Protein AF-A0A848YE99-F1 (afdb_monomer)

Structure (mmCIF, N/CA/C/O backbone):
data_AF-A0A848YE99-F1
#
_entry.id   AF-A0A848YE99-F1
#
loop_
_atom_site.group_PDB
_atom_site.id
_atom_site.type_symbol
_atom_site.label_atom_id
_atom_site.label_alt_id
_atom_site.label_comp_id
_atom_site.label_asym_id
_atom_site.label_entity_id
_atom_site.label_seq_id
_atom_site.pdbx_PDB_ins_code
_atom_site.Cartn_x
_atom_site.Cartn_y
_atom_site.Cartn_z
_atom_site.occupancy
_atom_site.B_iso_or_equiv
_atom_site.auth_seq_id
_atom_site.auth_comp_id
_atom_site.auth_asym_id
_atom_site.auth_atom_id
_atom_site.pdbx_PDB_model_num
ATOM 1 N N . VAL A 1 1 ? -5.705 -20.102 -6.859 1.00 88.56 1 VAL A N 1
ATOM 2 C CA . VAL A 1 1 ? -5.307 -20.473 -5.476 1.00 88.56 1 VAL A CA 1
ATOM 3 C C . VAL A 1 1 ? -5.063 -19.245 -4.598 1.00 88.56 1 VAL A C 1
ATOM 5 O O . VAL A 1 1 ? -5.764 -19.121 -3.606 1.00 88.56 1 VAL A O 1
ATOM 8 N N . TRP A 1 2 ? -4.174 -18.308 -4.972 1.00 92.44 2 TRP A N 1
ATOM 9 C CA . TRP A 1 2 ? -3.850 -17.110 -4.165 1.00 92.44 2 TRP A CA 1
ATOM 10 C C . TRP A 1 2 ? -5.075 -16.330 -3.658 1.00 92.44 2 TRP A C 1
ATOM 12 O O . TRP A 1 2 ? -5.274 -16.232 -2.453 1.00 92.44 2 TRP A O 1
ATOM 22 N N . ARG A 1 3 ? -5.945 -15.853 -4.560 1.00 92.81 3 ARG A N 1
ATOM 23 C CA . ARG A 1 3 ? -7.112 -15.033 -4.189 1.00 92.81 3 ARG A CA 1
ATOM 24 C C . ARG A 1 3 ? -8.053 -15.729 -3.198 1.00 92.81 3 ARG A C 1
ATOM 26 O O . ARG A 1 3 ? -8.527 -15.094 -2.267 1.00 92.81 3 ARG A O 1
ATOM 33 N N . ALA A 1 4 ? -8.287 -17.031 -3.370 1.00 96.69 4 ALA A N 1
ATOM 34 C CA . ALA A 1 4 ? -9.114 -17.806 -2.445 1.00 96.69 4 ALA A CA 1
ATOM 35 C C . ALA A 1 4 ? -8.479 -17.892 -1.045 1.00 96.69 4 ALA A C 1
ATOM 37 O O . ALA A 1 4 ? -9.178 -17.746 -0.049 1.00 96.69 4 ALA A O 1
ATOM 38 N N . GLY A 1 5 ? -7.154 -18.063 -0.967 1.00 97.88 5 GLY A N 1
ATOM 39 C CA . GLY A 1 5 ? -6.423 -18.018 0.302 1.00 97.88 5 GLY A CA 1
ATOM 40 C C . GLY A 1 5 ? -6.468 -16.636 0.958 1.00 97.88 5 GLY A C 1
ATOM 41 O O . GLY A 1 5 ? -6.710 -16.536 2.158 1.00 97.88 5 GLY A O 1
ATOM 42 N N . MET A 1 6 ? -6.313 -15.567 0.171 1.00 97.88 6 MET A N 1
ATOM 43 C CA . MET A 1 6 ? -6.424 -14.194 0.675 1.00 97.88 6 MET A CA 1
ATOM 44 C C . MET A 1 6 ? -7.822 -13.903 1.229 1.00 97.88 6 MET A C 1
ATOM 46 O O . MET A 1 6 ? -7.914 -13.312 2.298 1.00 97.88 6 MET A O 1
ATOM 50 N N . GLN A 1 7 ? -8.892 -14.365 0.567 1.00 98.19 7 GLN A N 1
ATOM 51 C CA . GLN A 1 7 ? -10.259 -14.217 1.081 1.00 98.19 7 GLN A CA 1
ATOM 52 C C . GLN A 1 7 ? -10.429 -14.915 2.436 1.00 98.19 7 GLN A C 1
ATOM 54 O O . GLN A 1 7 ? -10.890 -14.297 3.387 1.00 98.19 7 GLN A O 1
ATOM 59 N N . GLN A 1 8 ? -9.983 -16.170 2.560 1.00 98.44 8 GLN A N 1
ATOM 60 C CA . GLN A 1 8 ? -10.095 -16.912 3.823 1.00 98.44 8 GLN A CA 1
ATOM 61 C C . GLN A 1 8 ? -9.349 -16.235 4.984 1.00 98.44 8 GLN A C 1
ATOM 63 O O . GLN A 1 8 ? -9.781 -16.334 6.134 1.00 98.44 8 GLN A O 1
ATOM 68 N N . LEU A 1 9 ? -8.224 -15.569 4.696 1.00 98.50 9 LEU A N 1
ATOM 69 C CA . LEU A 1 9 ? -7.493 -14.757 5.670 1.00 98.50 9 LEU A CA 1
ATOM 70 C C . LEU A 1 9 ? -8.235 -13.454 5.987 1.00 98.50 9 LEU A C 1
ATOM 72 O O . LEU A 1 9 ? -8.311 -13.071 7.151 1.00 98.50 9 LEU A O 1
ATOM 76 N N . ALA A 1 10 ? -8.799 -12.796 4.975 1.00 98.44 10 ALA A N 1
ATOM 77 C CA . ALA A 1 10 ? -9.538 -11.549 5.123 1.00 98.44 10 ALA A CA 1
ATOM 78 C C . ALA A 1 10 ? -10.815 -11.705 5.967 1.00 98.44 10 ALA A C 1
ATOM 80 O O . ALA A 1 10 ? -11.149 -10.789 6.724 1.00 98.44 10 ALA A O 1
ATOM 81 N N . ASP A 1 11 ? -11.453 -12.880 5.924 1.00 98.25 11 ASP A N 1
ATOM 82 C CA . ASP A 1 11 ? -12.599 -13.247 6.770 1.00 98.25 11 ASP A CA 1
ATOM 83 C C . ASP A 1 11 ? -12.245 -13.297 8.272 1.00 98.25 11 ASP A C 1
ATOM 85 O O . ASP A 1 11 ? -13.129 -13.369 9.127 1.00 98.25 11 ASP A O 1
ATOM 89 N N . ARG A 1 12 ? -10.952 -13.276 8.630 1.00 98.50 12 ARG A N 1
ATOM 90 C CA . ARG A 1 12 ? -10.488 -13.249 10.022 1.00 98.50 12 ARG A CA 1
ATOM 91 C C . ARG A 1 12 ? -10.232 -11.801 10.455 1.00 98.50 12 ARG A C 1
ATOM 93 O O . ARG A 1 12 ? -9.269 -11.189 9.989 1.00 98.50 12 ARG A O 1
ATOM 100 N N . PRO A 1 13 ? -11.027 -11.237 11.385 1.00 97.44 13 PRO A N 1
ATOM 101 C CA . PRO A 1 13 ? -10.935 -9.816 11.742 1.00 97.44 13 PRO A CA 1
ATOM 102 C C . PRO A 1 13 ? -9.607 -9.438 12.417 1.00 97.44 13 PRO A C 1
ATOM 104 O O . PRO A 1 13 ? -9.223 -8.272 12.427 1.00 97.44 13 PRO A O 1
ATOM 107 N N . ASN A 1 14 ? -8.882 -10.416 12.964 1.00 98.06 14 ASN A N 1
ATOM 108 C CA . ASN A 1 14 ? -7.584 -10.228 13.608 1.00 98.06 14 ASN A CA 1
ATOM 109 C C . ASN A 1 14 ? -6.385 -10.297 12.642 1.00 98.06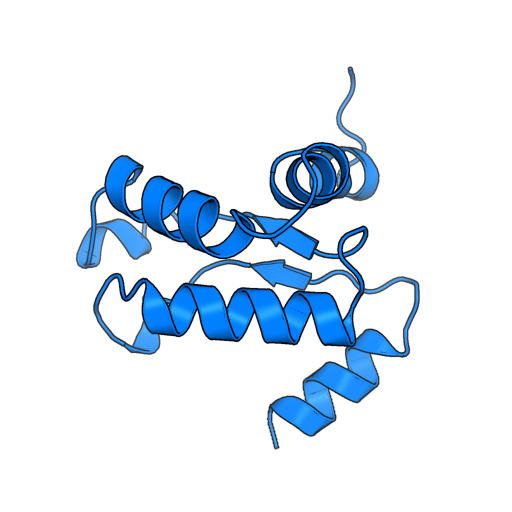 14 ASN A C 1
ATOM 111 O O . ASN A 1 14 ? -5.248 -10.162 13.092 1.00 98.06 14 ASN A O 1
ATOM 115 N N . VAL A 1 15 ? -6.609 -10.539 11.347 1.00 98.62 15 VAL A N 1
ATOM 116 C CA . VAL 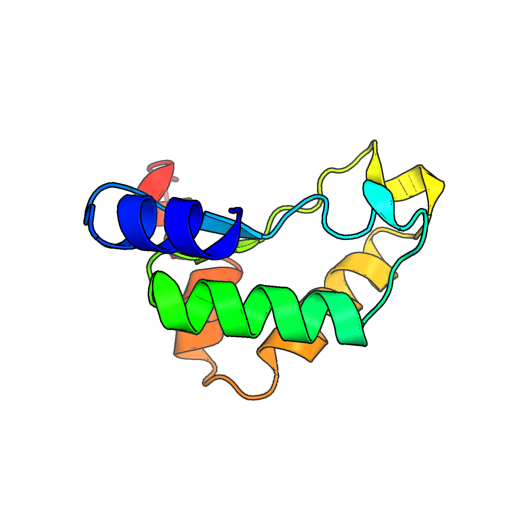A 1 15 ? -5.549 -10.600 10.330 1.00 98.62 15 VAL A CA 1
ATOM 117 C C . VAL A 1 15 ? -5.467 -9.271 9.579 1.00 98.62 15 VAL A C 1
ATOM 119 O O . VAL A 1 15 ? -6.488 -8.698 9.200 1.00 98.62 15 VAL A O 1
ATOM 122 N N . VAL A 1 16 ? -4.239 -8.800 9.353 1.00 98.75 16 VAL A N 1
ATOM 123 C CA . VAL A 1 16 ? -3.914 -7.580 8.596 1.00 98.75 16 VAL A CA 1
ATOM 124 C C . VAL A 1 16 ? -3.033 -7.910 7.392 1.00 98.75 16 VAL A C 1
ATOM 126 O O . VAL A 1 16 ? -2.317 -8.914 7.400 1.00 98.75 16 VAL A O 1
ATOM 129 N N . CYS A 1 17 ? -3.066 -7.065 6.364 1.00 98.56 17 CYS A N 1
ATOM 130 C CA . CYS A 1 17 ? -2.292 -7.227 5.138 1.00 98.56 17 CYS A CA 1
ATOM 131 C C . CYS A 1 17 ? -1.174 -6.181 5.055 1.00 98.56 17 CYS A C 1
ATOM 133 O O . CYS A 1 17 ? -1.421 -4.975 5.087 1.00 98.56 17 CYS A O 1
ATOM 135 N N . LYS A 1 18 ? 0.072 -6.645 4.921 1.00 98.62 18 LYS A N 1
ATOM 136 C CA . LYS A 1 18 ? 1.217 -5.773 4.660 1.00 98.62 18 LYS A CA 1
ATOM 137 C C . LYS A 1 18 ? 1.472 -5.686 3.157 1.00 98.62 18 LYS A C 1
ATOM 139 O O . LYS A 1 18 ? 1.829 -6.678 2.529 1.00 98.62 18 LYS A O 1
ATOM 144 N N . LEU A 1 19 ? 1.315 -4.488 2.609 1.00 98.31 19 LEU A N 1
ATOM 145 C CA . LEU A 1 19 ? 1.524 -4.139 1.208 1.00 98.31 19 LEU A CA 1
ATOM 146 C C . LEU A 1 19 ? 3.023 -3.903 0.991 1.00 98.31 19 LEU A C 1
ATOM 148 O O . LEU A 1 19 ? 3.532 -2.812 1.240 1.00 98.31 19 LEU A O 1
ATOM 152 N N . SER A 1 20 ? 3.747 -4.969 0.653 1.00 98.25 20 SER A N 1
ATOM 153 C CA . SER A 1 20 ? 5.212 -5.000 0.676 1.00 98.25 20 SER A CA 1
ATOM 154 C C . SER A 1 20 ? 5.745 -6.074 -0.264 1.00 98.25 20 SER A C 1
ATOM 156 O O . SER A 1 20 ? 5.129 -7.125 -0.409 1.00 98.25 20 SER A O 1
ATOM 158 N N . GLY A 1 21 ? 6.911 -5.840 -0.868 1.00 97.25 21 GLY A N 1
ATOM 159 C CA . GLY A 1 21 ? 7.595 -6.850 -1.686 1.00 97.25 21 GLY A CA 1
ATOM 160 C C . GLY A 1 21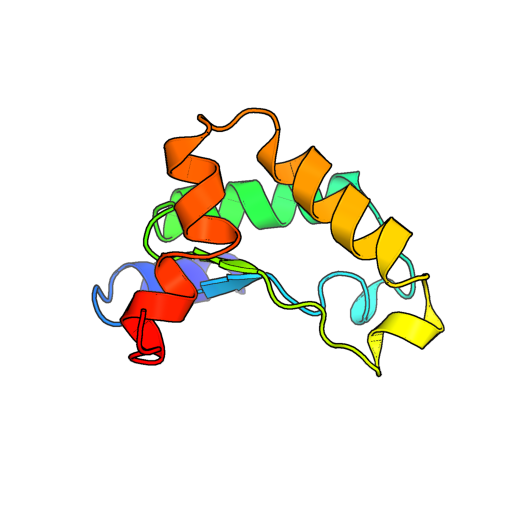 ? 6.946 -7.146 -3.045 1.00 97.25 21 GLY A C 1
ATOM 161 O O . GLY A 1 21 ? 7.221 -8.186 -3.635 1.00 97.25 21 GLY A O 1
ATOM 162 N N . LEU A 1 22 ? 6.065 -6.265 -3.535 1.00 96.31 22 LEU A N 1
ATOM 163 C CA . LEU A 1 22 ? 5.280 -6.502 -4.754 1.00 96.31 22 LEU A CA 1
ATOM 164 C C . LEU A 1 22 ? 6.140 -6.522 -6.032 1.00 96.31 22 LEU A C 1
ATOM 166 O O . LEU A 1 22 ? 5.802 -7.212 -6.988 1.00 96.31 22 LEU A O 1
ATOM 170 N N . GLY A 1 23 ? 7.272 -5.812 -6.037 1.00 94.38 23 GLY A N 1
ATOM 171 C CA . GLY A 1 23 ? 8.219 -5.800 -7.156 1.00 94.38 23 GLY A CA 1
ATOM 172 C C . GLY A 1 23 ? 9.196 -6.979 -7.161 1.00 94.38 23 GLY A C 1
ATOM 173 O O . GLY A 1 23 ? 9.740 -7.319 -8.213 1.00 94.38 23 GLY A O 1
ATOM 174 N N . THR A 1 24 ? 9.394 -7.649 -6.015 1.00 94.62 24 THR A N 1
ATOM 175 C CA . THR A 1 24 ? 10.432 -8.680 -5.833 1.00 94.62 24 THR A CA 1
ATOM 176 C C . THR A 1 24 ? 10.342 -9.799 -6.870 1.00 94.62 24 THR A C 1
ATOM 178 O O . THR A 1 24 ? 11.364 -10.166 -7.436 1.00 94.62 24 THR A O 1
ATOM 181 N N . PHE A 1 25 ? 9.148 -10.329 -7.152 1.00 90.75 25 PHE A N 1
ATOM 182 C CA . PHE A 1 25 ? 8.976 -11.449 -8.093 1.00 90.75 25 PHE A CA 1
ATOM 183 C C . PHE A 1 25 ? 8.774 -11.010 -9.549 1.00 90.75 25 PHE A C 1
ATOM 185 O O . PHE A 1 25 ? 8.764 -11.848 -10.447 1.00 90.75 25 PHE A O 1
ATOM 192 N N . LEU A 1 26 ? 8.623 -9.704 -9.782 1.00 95.62 26 LEU A N 1
ATOM 193 C CA . LEU A 1 26 ? 8.555 -9.102 -11.115 1.00 95.62 26 LEU A CA 1
ATOM 194 C C . LEU A 1 26 ? 9.909 -8.545 -11.573 1.00 95.62 26 LEU A C 1
ATOM 196 O O . LEU A 1 26 ? 10.056 -8.181 -12.738 1.00 95.62 26 LEU A O 1
ATOM 200 N N . HIS A 1 27 ? 10.881 -8.469 -10.659 1.00 96.75 27 HIS A N 1
ATOM 201 C CA . HIS A 1 27 ? 12.192 -7.850 -10.855 1.00 96.75 27 HIS A CA 1
ATOM 202 C C . HIS A 1 27 ? 12.120 -6.398 -11.368 1.00 96.75 27 HIS A C 1
ATOM 204 O O . HIS A 1 27 ? 12.974 -5.956 -12.136 1.00 96.75 27 HIS A O 1
ATOM 210 N N . ARG A 1 28 ? 11.079 -5.653 -10.976 1.00 97.88 28 ARG A N 1
ATOM 211 C CA . ARG A 1 28 ? 10.875 -4.240 -11.335 1.00 97.88 28 ARG A CA 1
ATOM 212 C C . ARG A 1 28 ? 9.933 -3.544 -10.353 1.00 97.88 28 ARG A C 1
ATOM 214 O O . ARG A 1 28 ? 9.088 -4.197 -9.745 1.00 97.88 28 ARG A O 1
ATOM 221 N N . ASN A 1 29 ? 10.030 -2.219 -10.257 1.00 98.19 29 ASN A N 1
ATOM 222 C CA . ASN A 1 29 ? 8.971 -1.385 -9.683 1.00 98.19 29 ASN A CA 1
ATOM 223 C C . ASN A 1 29 ? 7.918 -1.104 -10.764 1.00 98.19 29 ASN A C 1
ATOM 225 O O . ASN A 1 29 ? 8.214 -0.442 -11.756 1.00 98.19 29 ASN A O 1
ATOM 229 N N . ASP A 1 30 ? 6.719 -1.655 -10.591 1.00 98.25 30 ASP A N 1
ATOM 230 C CA . ASP A 1 30 ? 5.626 -1.602 -11.564 1.00 98.25 30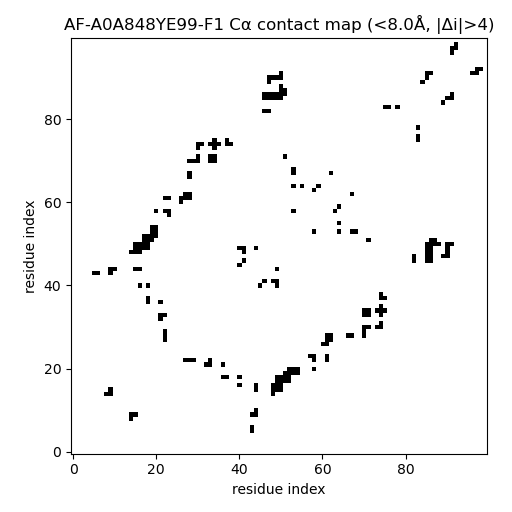 ASP A CA 1
ATOM 231 C C . ASP A 1 30 ? 4.402 -0.915 -10.930 1.00 98.25 30 ASP A C 1
ATOM 233 O O . ASP A 1 30 ? 3.707 -1.538 -10.121 1.00 98.25 30 ASP A O 1
ATOM 237 N N . PRO A 1 31 ? 4.147 0.371 -11.243 1.00 98.00 31 PRO A N 1
ATOM 238 C CA . PRO A 1 31 ? 3.059 1.127 -10.629 1.00 98.00 31 PRO A CA 1
ATOM 239 C C . PRO A 1 31 ? 1.664 0.549 -10.887 1.00 98.00 31 PRO A C 1
ATOM 241 O O . PRO A 1 31 ? 0.821 0.614 -9.996 1.00 98.00 31 PRO A O 1
ATOM 244 N N . GLU A 1 32 ? 1.422 -0.033 -12.065 1.00 98.19 32 GLU A N 1
ATOM 245 C CA . GLU A 1 32 ? 0.128 -0.636 -12.409 1.00 98.19 32 GLU A CA 1
ATOM 246 C C . GLU A 1 32 ? -0.101 -1.891 -11.566 1.00 98.19 32 GLU A C 1
ATOM 248 O O . GLU A 1 32 ? -1.132 -2.028 -10.906 1.00 98.19 32 GLU A O 1
ATOM 253 N N . HIS A 1 33 ? 0.916 -2.752 -11.468 1.00 97.94 33 HIS A N 1
ATOM 254 C CA . HIS A 1 33 ? 0.842 -3.927 -10.605 1.00 97.94 33 HIS A CA 1
ATOM 255 C C . HIS A 1 33 ? 0.653 -3.558 -9.126 1.00 97.94 33 HIS A C 1
ATOM 257 O O . HIS A 1 33 ? -0.132 -4.195 -8.418 1.00 97.94 33 HIS A O 1
ATOM 263 N N . ILE A 1 34 ? 1.360 -2.533 -8.641 1.00 98.38 34 ILE A N 1
ATOM 264 C CA . ILE A 1 34 ? 1.207 -2.049 -7.264 1.00 98.38 34 ILE A CA 1
ATOM 265 C C . ILE A 1 34 ? -0.220 -1.536 -7.045 1.00 98.38 34 ILE A C 1
ATOM 267 O O . ILE A 1 34 ? -0.839 -1.921 -6.054 1.00 98.38 34 ILE A O 1
ATOM 271 N N . ALA A 1 35 ? -0.763 -0.732 -7.963 1.00 98.38 35 ALA A N 1
ATOM 272 C CA . ALA A 1 35 ? -2.135 -0.235 -7.882 1.00 98.38 35 ALA A CA 1
ATOM 273 C C . ALA A 1 35 ? -3.159 -1.375 -7.811 1.00 98.38 35 ALA A C 1
ATOM 275 O O . ALA A 1 35 ? -4.001 -1.388 -6.909 1.00 98.38 35 ALA A O 1
ATOM 276 N N . ASP A 1 36 ? -3.025 -2.381 -8.674 1.00 97.50 36 ASP A N 1
ATOM 277 C CA . ASP A 1 36 ? -3.906 -3.548 -8.688 1.00 97.50 36 ASP A CA 1
ATOM 278 C C . ASP A 1 36 ? -3.838 -4.349 -7.386 1.00 97.50 36 ASP A C 1
ATOM 280 O O . ASP A 1 36 ? -4.866 -4.766 -6.845 1.00 97.50 36 ASP A O 1
ATOM 284 N N . MET A 1 37 ? -2.637 -4.586 -6.856 1.00 97.50 37 MET A N 1
ATOM 285 C CA . MET A 1 37 ? -2.464 -5.333 -5.607 1.00 97.50 37 MET A CA 1
ATOM 286 C C . MET A 1 37 ? -2.989 -4.558 -4.397 1.00 97.50 37 MET A C 1
ATOM 288 O O . MET A 1 37 ? -3.631 -5.156 -3.530 1.00 97.50 37 MET A O 1
ATOM 292 N N . VAL A 1 38 ? -2.773 -3.239 -4.348 1.00 98.06 38 VAL A N 1
ATOM 293 C CA . VAL A 1 38 ? -3.330 -2.361 -3.308 1.00 98.06 38 VAL A CA 1
ATOM 294 C C . VAL A 1 38 ? -4.857 -2.396 -3.360 1.00 98.06 38 VAL A C 1
ATOM 296 O O . VAL A 1 38 ? -5.487 -2.662 -2.338 1.00 98.06 38 VAL A O 1
ATOM 299 N N . ALA A 1 39 ? -5.458 -2.220 -4.540 1.00 97.94 39 ALA A N 1
ATOM 300 C CA . ALA A 1 39 ? -6.909 -2.246 -4.710 1.00 97.94 39 ALA A CA 1
ATOM 301 C C . ALA A 1 39 ? -7.515 -3.594 -4.290 1.00 97.94 39 ALA A C 1
ATOM 303 O O . ALA A 1 39 ? -8.528 -3.636 -3.592 1.00 97.94 39 ALA A O 1
ATOM 304 N N . GLN A 1 40 ? -6.876 -4.709 -4.656 1.00 97.75 40 GLN A N 1
ATOM 305 C CA . GLN A 1 40 ? -7.337 -6.041 -4.263 1.00 97.75 40 GLN A CA 1
ATOM 306 C C . GLN A 1 40 ? -7.218 -6.285 -2.758 1.00 97.75 40 GLN A C 1
ATOM 308 O O . GLN A 1 40 ? -8.136 -6.848 -2.162 1.00 97.75 40 GLN A O 1
ATOM 313 N N . ALA A 1 41 ? -6.118 -5.864 -2.134 1.00 98.06 41 ALA A N 1
ATOM 314 C CA . ALA A 1 41 ? -5.946 -5.992 -0.693 1.00 98.06 41 ALA A CA 1
ATOM 315 C C . ALA A 1 41 ? -6.963 -5.134 0.071 1.00 98.06 41 ALA A C 1
ATOM 317 O O . ALA A 1 41 ? -7.607 -5.644 0.983 1.00 98.06 41 ALA A O 1
ATOM 318 N N . VAL A 1 42 ? -7.183 -3.884 -0.344 1.00 98.12 42 VAL A N 1
ATOM 319 C CA . VAL A 1 42 ? -8.188 -2.998 0.264 1.00 98.12 42 VAL A CA 1
ATOM 320 C C . VAL A 1 42 ? -9.598 -3.563 0.092 1.00 98.12 42 VAL A C 1
ATOM 322 O O . VAL A 1 42 ? -10.355 -3.590 1.056 1.00 98.12 42 VAL A O 1
ATOM 325 N N . ALA A 1 43 ? -9.946 -4.090 -1.085 1.00 97.94 43 ALA A N 1
ATOM 326 C CA . ALA A 1 43 ? -11.259 -4.694 -1.320 1.00 97.94 43 ALA A CA 1
ATOM 327 C C . ALA A 1 43 ? -11.517 -5.941 -0.453 1.00 97.94 43 ALA A C 1
ATOM 329 O O . ALA A 1 43 ? -12.658 -6.210 -0.090 1.00 97.94 43 ALA A O 1
ATOM 330 N N . LEU A 1 44 ? -10.472 -6.712 -0.134 1.00 98.38 44 LEU A N 1
ATOM 331 C CA . LEU A 1 44 ? -10.581 -7.924 0.683 1.00 98.38 44 LEU A CA 1
ATOM 332 C C . LEU A 1 44 ? -10.544 -7.612 2.184 1.00 98.38 44 LEU A C 1
ATOM 334 O O . LEU A 1 44 ? -11.387 -8.085 2.943 1.00 98.38 44 LEU A O 1
ATOM 338 N N . PHE A 1 45 ? -9.551 -6.843 2.628 1.00 98.62 45 PHE A N 1
ATOM 339 C CA . PHE A 1 45 ? -9.268 -6.624 4.045 1.00 98.62 45 PHE A CA 1
ATOM 340 C C . PHE A 1 45 ? -9.939 -5.365 4.599 1.00 98.62 45 PHE A C 1
ATOM 342 O O . PHE A 1 45 ? -10.068 -5.250 5.812 1.00 98.62 45 PHE A O 1
ATOM 349 N N . GLY A 1 46 ? -10.388 -4.433 3.767 1.00 98.38 46 GLY A N 1
ATOM 350 C CA . GLY A 1 46 ? -10.674 -3.078 4.230 1.00 98.38 46 GLY A CA 1
ATOM 351 C C . GLY A 1 46 ? -9.381 -2.287 4.436 1.00 98.38 46 GLY A C 1
ATOM 352 O O . GLY A 1 46 ? -8.298 -2.838 4.685 1.00 98.38 46 GLY A O 1
ATOM 353 N N . VAL A 1 47 ? -9.478 -0.971 4.281 1.00 98.31 47 VAL A N 1
ATOM 354 C CA . VAL A 1 47 ? -8.312 -0.082 4.303 1.00 98.31 47 VAL A CA 1
ATOM 355 C C . VAL A 1 47 ? -7.659 -0.027 5.687 1.00 98.31 47 VAL A C 1
ATOM 357 O O . VAL A 1 47 ? -6.434 -0.039 5.799 1.00 98.31 47 VAL A O 1
ATOM 360 N N . GLU A 1 48 ? -8.458 -0.120 6.747 1.00 98.44 48 GLU A N 1
ATOM 361 C CA . GLU A 1 48 ? -8.049 -0.097 8.153 1.00 98.44 48 GLU A CA 1
ATOM 362 C C . GLU A 1 48 ? -7.242 -1.330 8.595 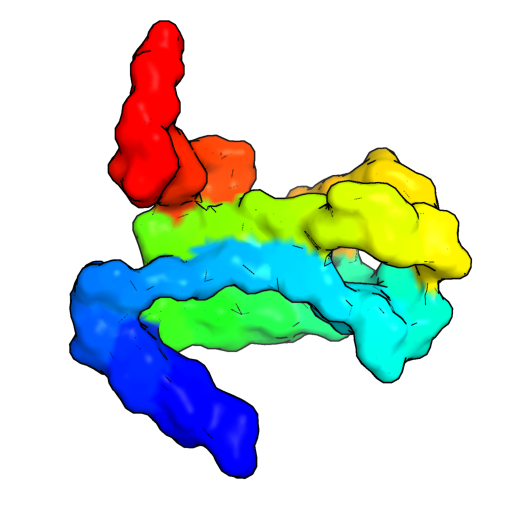1.00 98.44 48 GLU A C 1
ATOM 364 O O . GLU A 1 48 ? -6.723 -1.381 9.718 1.00 98.44 48 GLU A O 1
ATOM 369 N N . ARG A 1 49 ? -7.143 -2.347 7.730 1.00 98.75 49 ARG A N 1
ATOM 370 C CA . ARG A 1 49 ? -6.335 -3.561 7.928 1.00 98.75 49 ARG A CA 1
ATOM 371 C C . ARG A 1 49 ? -5.199 -3.694 6.913 1.00 98.75 49 ARG A C 1
ATOM 373 O O . ARG A 1 49 ? -4.516 -4.718 6.920 1.00 98.75 49 ARG A O 1
ATOM 380 N N . CYS A 1 50 ? -4.956 -2.679 6.089 1.00 98.81 50 CYS A N 1
ATOM 381 C CA . CYS A 1 50 ? -3.828 -2.628 5.164 1.00 98.81 50 CYS A CA 1
ATOM 382 C C . CYS A 1 50 ? -2.737 -1.685 5.691 1.00 98.81 50 CYS A C 1
ATOM 384 O O . CYS A 1 50 ? -3.044 -0.611 6.202 1.00 98.81 50 CYS A O 1
ATOM 386 N N . LEU A 1 51 ? -1.463 -2.073 5.567 1.00 98.75 51 LEU A N 1
ATOM 387 C CA . LEU A 1 51 ? -0.321 -1.219 5.921 1.00 98.75 51 LEU A CA 1
ATOM 388 C C . LEU A 1 51 ? 0.819 -1.306 4.900 1.00 98.75 51 LEU A C 1
ATOM 390 O O . LEU A 1 51 ? 1.157 -2.388 4.421 1.00 98.75 51 LEU A O 1
ATOM 394 N N . PHE A 1 52 ? 1.449 -0.177 4.594 1.00 98.75 52 PHE A N 1
ATOM 395 C CA . PHE A 1 52 ? 2.622 -0.101 3.729 1.00 98.75 52 PHE A CA 1
ATOM 396 C C . PHE A 1 52 ? 3.856 -0.742 4.385 1.00 98.75 52 PHE A C 1
ATOM 398 O O . PHE A 1 52 ? 4.105 -0.616 5.587 1.00 98.75 52 PHE A O 1
ATOM 405 N N . GLY A 1 53 ? 4.677 -1.406 3.574 1.00 98.38 53 GLY A N 1
ATOM 406 C CA . GLY A 1 53 ? 6.027 -1.806 3.941 1.00 98.38 53 GLY A CA 1
ATOM 407 C C . GLY A 1 53 ? 6.950 -1.781 2.732 1.00 98.38 53 GLY A C 1
ATOM 408 O O . GLY A 1 53 ? 6.625 -2.313 1.681 1.00 98.38 53 GLY A O 1
ATOM 409 N N . SER A 1 54 ? 8.134 -1.197 2.885 1.00 97.88 54 SER A N 1
ATOM 410 C CA . SER A 1 54 ? 9.041 -0.992 1.752 1.00 97.88 54 SER A CA 1
ATOM 411 C C . SER A 1 54 ? 9.769 -2.257 1.291 1.00 97.88 54 SER A C 1
ATOM 413 O O . SER A 1 54 ? 10.304 -2.275 0.192 1.00 97.88 54 SER A O 1
ATOM 415 N N . ASN A 1 55 ? 9.864 -3.292 2.135 1.00 97.88 55 ASN A N 1
ATOM 416 C CA . ASN A 1 55 ? 10.751 -4.445 1.924 1.00 97.88 55 ASN A CA 1
ATOM 417 C C . ASN A 1 55 ? 12.232 -4.052 1.680 1.00 97.88 55 ASN A C 1
ATOM 419 O O . ASN A 1 55 ? 13.023 -4.832 1.149 1.00 97.88 55 ASN A O 1
ATOM 423 N N . TYR A 1 56 ? 12.644 -2.839 2.073 1.00 96.81 56 TYR A N 1
ATOM 424 C CA . TYR A 1 56 ? 14.051 -2.442 2.025 1.00 96.81 56 TYR A CA 1
ATOM 425 C C . TYR A 1 56 ? 14.873 -3.199 3.081 1.00 96.81 56 TYR A C 1
ATOM 427 O O . TYR A 1 56 ? 14.384 -3.414 4.190 1.00 96.81 56 TYR A O 1
ATOM 435 N N . PRO A 1 57 ? 16.131 -3.577 2.765 1.00 97.00 57 PRO A N 1
ATOM 436 C CA . PRO A 1 57 ? 16.892 -3.198 1.571 1.00 97.00 57 PRO A CA 1
ATOM 437 C C . PRO A 1 57 ? 16.749 -4.148 0.368 1.00 97.00 57 PRO A C 1
ATOM 439 O O . PRO A 1 57 ? 17.495 -3.973 -0.587 1.00 97.00 57 PRO A O 1
ATOM 442 N N . ILE A 1 58 ? 15.856 -5.142 0.379 1.00 96.94 58 ILE A N 1
ATOM 443 C CA . ILE A 1 58 ? 15.740 -6.118 -0.724 1.00 96.94 58 ILE A CA 1
ATOM 444 C C . ILE A 1 58 ? 15.261 -5.436 -2.013 1.00 96.94 58 ILE A C 1
ATOM 446 O O . ILE A 1 58 ? 15.872 -5.618 -3.062 1.00 96.94 58 ILE A O 1
ATOM 450 N N . GLU A 1 59 ? 14.244 -4.572 -1.935 1.00 96.81 59 GLU A N 1
ATOM 451 C CA . GLU A 1 59 ? 13.699 -3.864 -3.115 1.00 96.81 59 GLU A CA 1
ATOM 452 C C . GLU A 1 59 ? 14.695 -2.920 -3.802 1.00 96.81 59 GLU A C 1
ATOM 454 O O . GLU A 1 59 ? 14.500 -2.552 -4.960 1.00 96.81 59 GLU A O 1
ATOM 459 N N . LYS A 1 60 ? 15.822 -2.584 -3.155 1.00 97.50 60 LYS A N 1
ATOM 460 C CA . LYS A 1 60 ? 16.877 -1.771 -3.783 1.00 97.50 60 LYS A CA 1
ATOM 461 C C . LYS A 1 60 ? 17.465 -2.412 -5.046 1.00 97.50 60 LYS A C 1
ATOM 463 O O . LYS A 1 60 ? 18.143 -1.728 -5.803 1.00 97.50 60 LYS A O 1
ATOM 468 N N . LEU A 1 61 ? 17.262 -3.719 -5.238 1.00 97.50 61 LEU A N 1
ATOM 469 C CA . LEU A 1 61 ? 17.681 -4.432 -6.444 1.00 97.50 61 LEU A CA 1
ATOM 470 C C . LEU A 1 61 ? 16.985 -3.892 -7.702 1.00 97.50 61 LEU A C 1
ATOM 472 O O . LEU A 1 61 ? 17.564 -3.971 -8.781 1.00 97.50 61 LEU A O 1
ATOM 476 N N . TRP A 1 62 ? 15.781 -3.327 -7.560 1.00 96.50 62 TRP A N 1
ATOM 477 C CA . TRP A 1 62 ? 14.912 -2.978 -8.687 1.00 96.50 62 TRP A CA 1
ATOM 478 C C . TRP A 1 62 ? 14.500 -1.504 -8.733 1.00 96.50 62 TRP A C 1
ATOM 480 O O . TRP A 1 62 ? 13.993 -1.054 -9.758 1.00 96.50 62 TRP A O 1
ATOM 490 N N . THR A 1 63 ? 14.674 -0.750 -7.642 1.00 97.62 63 THR A N 1
ATOM 491 C CA . THR A 1 63 ? 14.199 0.640 -7.545 1.00 97.62 63 THR A CA 1
ATOM 492 C C . THR A 1 63 ? 14.905 1.442 -6.450 1.00 97.62 63 THR A C 1
ATOM 494 O O . THR A 1 63 ? 15.590 0.886 -5.585 1.00 97.62 63 THR A O 1
ATOM 497 N N . SER A 1 64 ? 14.730 2.767 -6.461 1.00 98.31 64 SER A N 1
ATOM 498 C CA . SER A 1 64 ? 15.045 3.630 -5.318 1.00 98.31 64 SER A CA 1
ATOM 499 C C . SER A 1 64 ? 13.891 3.649 -4.306 1.00 98.31 64 SER A C 1
ATOM 501 O O . SER A 1 64 ? 12.744 3.339 -4.645 1.00 98.31 64 SER A O 1
ATOM 503 N N . TYR A 1 65 ? 14.187 4.013 -3.050 1.00 98.38 65 TYR A N 1
ATOM 504 C CA . TYR A 1 65 ? 13.162 4.053 -2.001 1.00 98.38 65 TYR A CA 1
ATOM 505 C C . TYR A 1 65 ? 12.101 5.106 -2.329 1.00 98.38 65 TYR A C 1
ATOM 507 O O . TYR A 1 65 ? 10.913 4.870 -2.124 1.00 98.38 65 TYR A O 1
ATOM 515 N N . GLY A 1 66 ? 12.540 6.253 -2.860 1.00 98.56 66 GLY A N 1
ATOM 516 C CA . GLY A 1 66 ? 11.660 7.339 -3.281 1.00 98.56 66 GLY A CA 1
ATOM 517 C C . GLY A 1 66 ? 10.699 6.895 -4.378 1.00 98.56 66 GLY A C 1
ATOM 518 O O . GLY A 1 66 ? 9.496 7.085 -4.229 1.00 98.56 66 GLY A O 1
ATOM 519 N N . ASP A 1 67 ? 11.205 6.227 -5.416 1.00 98.50 67 ASP A N 1
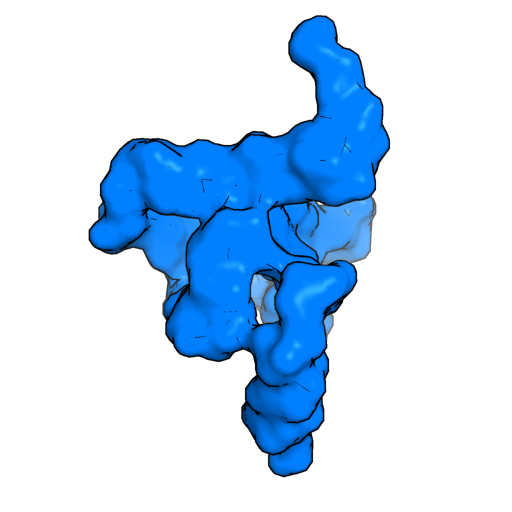ATOM 520 C CA . ASP A 1 67 ? 10.377 5.749 -6.532 1.00 98.50 67 ASP A CA 1
ATOM 521 C C . ASP A 1 67 ? 9.404 4.647 -6.094 1.00 98.50 67 ASP A C 1
ATOM 523 O O . ASP A 1 67 ? 8.255 4.616 -6.539 1.00 98.50 67 ASP A O 1
ATOM 527 N N . LEU A 1 68 ? 9.828 3.762 -5.182 1.00 98.56 68 LEU A N 1
ATOM 528 C CA . LEU A 1 68 ? 8.938 2.756 -4.604 1.00 98.56 68 LEU A CA 1
ATOM 529 C C . LEU A 1 68 ? 7.815 3.424 -3.808 1.00 98.56 68 LEU A C 1
ATOM 531 O O . LEU A 1 68 ? 6.639 3.132 -4.014 1.00 98.56 68 LEU A O 1
ATOM 535 N N . PHE A 1 69 ? 8.161 4.339 -2.900 1.00 98.62 69 PHE A N 1
ATOM 536 C CA . PHE A 1 69 ? 7.174 5.031 -2.077 1.00 98.62 69 PHE A CA 1
ATOM 537 C C . PHE A 1 69 ? 6.216 5.876 -2.926 1.00 98.62 69 PHE A C 1
ATOM 539 O O . PHE A 1 69 ? 5.013 5.879 -2.666 1.00 98.62 69 PHE A O 1
ATOM 546 N N . ALA A 1 70 ? 6.718 6.530 -3.978 1.00 98.69 70 ALA A N 1
ATOM 547 C CA . ALA A 1 70 ? 5.903 7.272 -4.933 1.00 98.69 70 ALA A CA 1
ATOM 548 C C . ALA A 1 70 ? 4.893 6.366 -5.655 1.00 98.69 70 ALA A C 1
ATOM 550 O O . ALA A 1 70 ? 3.728 6.745 -5.777 1.00 98.69 70 ALA A O 1
ATOM 551 N N . ALA A 1 71 ? 5.292 5.154 -6.058 1.00 98.50 71 ALA A N 1
ATOM 552 C CA . ALA A 1 71 ? 4.384 4.187 -6.674 1.00 98.50 71 ALA A CA 1
ATOM 553 C C . ALA A 1 71 ? 3.250 3.771 -5.719 1.00 98.50 71 ALA A C 1
ATOM 555 O O . ALA A 1 71 ? 2.081 3.794 -6.103 1.00 98.50 71 ALA A O 1
ATOM 556 N N . PHE A 1 72 ? 3.557 3.488 -4.447 1.00 98.62 72 PHE A N 1
ATOM 557 C CA . PHE A 1 72 ? 2.526 3.193 -3.441 1.00 98.62 72 PHE A CA 1
ATOM 558 C C . PHE A 1 72 ? 1.625 4.398 -3.136 1.00 98.62 72 PHE A C 1
ATOM 560 O O . PHE A 1 72 ? 0.411 4.236 -3.003 1.00 98.62 72 PHE A O 1
ATOM 567 N N . LYS A 1 73 ? 2.182 5.614 -3.050 1.00 98.50 73 LYS A N 1
ATOM 568 C CA . LYS A 1 73 ? 1.390 6.843 -2.873 1.00 98.50 73 LYS A CA 1
ATOM 569 C C . LYS A 1 73 ? 0.454 7.090 -4.052 1.00 98.50 73 LYS A C 1
ATOM 571 O O . LYS A 1 73 ? -0.687 7.476 -3.826 1.00 98.50 73 LYS A O 1
ATOM 576 N N . SER A 1 74 ? 0.912 6.838 -5.277 1.00 98.62 74 SER A N 1
ATOM 577 C CA . SER A 1 74 ? 0.086 6.938 -6.481 1.00 98.62 74 SER A CA 1
ATOM 578 C C . SER A 1 74 ? -1.032 5.892 -6.488 1.00 98.62 74 SER A C 1
ATOM 580 O O . SER A 1 74 ? -2.183 6.249 -6.722 1.00 98.62 74 SER A O 1
ATOM 582 N N . ALA A 1 75 ? -0.727 4.640 -6.131 1.00 98.44 75 ALA A N 1
ATOM 583 C CA . ALA A 1 75 ? -1.708 3.559 -6.017 1.00 98.44 75 ALA A CA 1
ATOM 584 C C . ALA A 1 75 ? -2.843 3.860 -5.021 1.00 98.44 75 ALA A C 1
ATOM 586 O O . ALA A 1 75 ? -3.990 3.489 -5.254 1.00 98.44 75 ALA A O 1
ATOM 587 N N . ALA A 1 76 ? -2.539 4.559 -3.925 1.00 98.06 76 ALA A N 1
ATOM 588 C CA . ALA A 1 76 ? -3.525 4.983 -2.931 1.00 98.06 76 ALA A CA 1
ATOM 589 C C . ALA A 1 76 ? -4.202 6.331 -3.261 1.00 98.06 76 ALA A C 1
ATOM 591 O O . ALA A 1 76 ? -5.017 6.810 -2.476 1.00 98.06 76 ALA A O 1
ATOM 592 N N . GLY A 1 77 ? -3.874 6.966 -4.392 1.00 97.38 77 GLY A N 1
ATOM 593 C CA . GLY A 1 77 ? -4.270 8.345 -4.701 1.00 97.38 77 GLY A CA 1
ATOM 594 C C . GLY A 1 77 ? -5.767 8.564 -4.947 1.00 97.38 77 GLY A C 1
ATOM 595 O O . GLY A 1 77 ? -6.224 9.701 -4.900 1.00 97.38 77 GLY A O 1
ATOM 596 N N . SER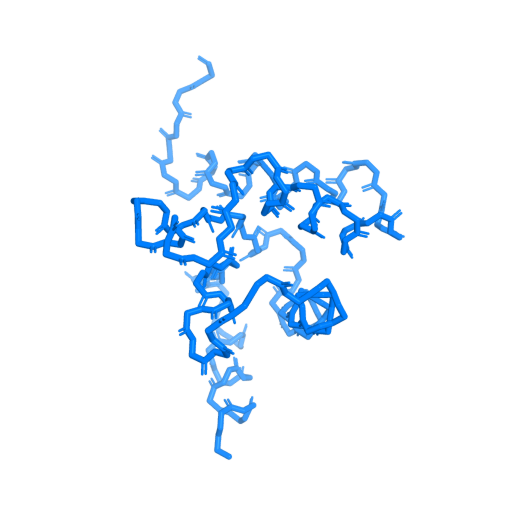 A 1 78 ? -6.534 7.499 -5.191 1.00 93.88 78 SER A N 1
ATOM 597 C CA . SER A 1 78 ? -7.998 7.544 -5.319 1.00 93.88 78 SER A CA 1
ATOM 598 C C . SER A 1 78 ? -8.733 7.452 -3.977 1.00 93.88 78 SER A C 1
ATOM 600 O O . SER A 1 78 ? -9.942 7.677 -3.929 1.00 93.88 78 SER A O 1
ATOM 602 N N . LEU A 1 79 ? -8.023 7.121 -2.894 1.00 96.88 79 LEU A N 1
ATOM 603 C CA . LEU A 1 79 ? -8.572 7.016 -1.546 1.00 96.88 79 LEU A CA 1
ATOM 604 C C . LEU A 1 79 ? -8.610 8.387 -0.860 1.00 96.88 79 LEU A C 1
ATOM 606 O O . LEU A 1 79 ? -7.785 9.262 -1.146 1.00 96.88 79 LEU A O 1
ATOM 610 N N . SER A 1 80 ? -9.532 8.552 0.092 1.00 98.06 80 SER A N 1
ATOM 611 C CA . SER A 1 80 ? -9.579 9.748 0.939 1.00 98.06 80 SER A CA 1
ATOM 612 C C . SER A 1 80 ? -8.284 9.913 1.749 1.00 98.06 80 SER A C 1
ATOM 614 O O . SER A 1 80 ? -7.545 8.952 1.961 1.00 98.06 80 SER A O 1
ATOM 616 N N . GLU A 1 81 ? -7.994 11.120 2.239 1.00 97.81 81 GLU A N 1
ATOM 617 C CA . GLU A 1 81 ? -6.805 11.346 3.078 1.00 97.81 81 GLU A CA 1
ATOM 618 C C . GLU A 1 81 ? -6.817 10.478 4.348 1.00 97.81 81 GLU A C 1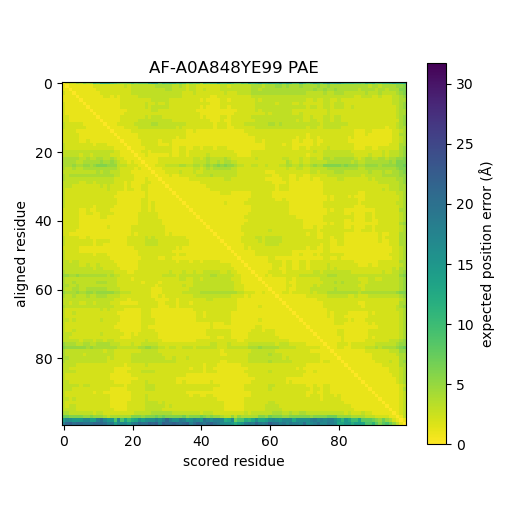
ATOM 620 O O . GLU A 1 81 ? -5.779 9.947 4.739 1.00 97.81 81 GLU A O 1
ATOM 625 N N . THR A 1 82 ? -7.996 10.272 4.942 1.00 97.69 82 THR A N 1
ATOM 626 C CA . THR A 1 82 ? -8.201 9.375 6.090 1.00 97.69 82 THR A CA 1
ATOM 627 C C . THR A 1 82 ? -7.937 7.913 5.732 1.00 97.69 82 THR A C 1
ATOM 629 O O . THR A 1 82 ? -7.279 7.191 6.471 1.00 97.69 82 THR A O 1
ATOM 632 N N . ASP A 1 83 ? -8.385 7.456 4.568 1.00 98.19 83 ASP A N 1
ATOM 633 C CA . ASP A 1 83 ? -8.109 6.087 4.123 1.00 98.19 83 ASP A CA 1
ATOM 634 C C . ASP A 1 83 ? -6.617 5.891 3.815 1.00 98.19 83 ASP A C 1
ATOM 636 O O . ASP A 1 83 ? -6.025 4.853 4.121 1.00 98.19 83 ASP A O 1
ATOM 640 N N . GLN A 1 84 ? -5.965 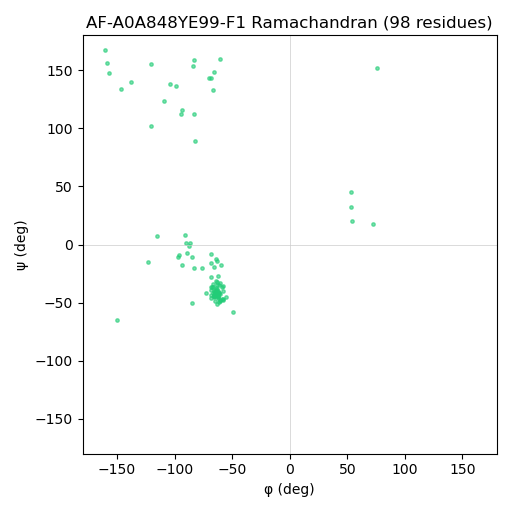6.916 3.265 1.00 98.50 84 GLN A N 1
ATOM 641 C CA . GLN A 1 84 ? -4.520 6.901 3.065 1.00 98.50 84 GLN A CA 1
ATOM 642 C C . GLN A 1 84 ? -3.759 6.849 4.399 1.00 98.50 84 GLN A C 1
ATOM 644 O O . GLN A 1 84 ? -2.736 6.160 4.471 1.00 98.50 84 GLN A O 1
ATOM 649 N N . SER A 1 85 ? -4.225 7.529 5.457 1.00 98.19 85 SER A N 1
ATOM 650 C CA . SER A 1 85 ? -3.541 7.505 6.758 1.00 98.19 85 SER A CA 1
ATOM 651 C C . SER A 1 85 ? -3.516 6.104 7.365 1.00 98.19 85 SER A C 1
ATOM 653 O O . SER A 1 85 ? -2.475 5.704 7.886 1.00 98.19 85 SER A O 1
ATOM 655 N N . TYR A 1 86 ? -4.564 5.294 7.176 1.00 98.56 86 TYR A N 1
ATOM 656 C CA . TYR A 1 86 ? -4.539 3.878 7.558 1.00 98.56 86 TYR A CA 1
ATOM 657 C C . TYR A 1 86 ? -3.408 3.101 6.880 1.00 98.56 86 TYR A C 1
ATOM 659 O O . TYR A 1 86 ? -2.652 2.404 7.564 1.00 98.56 86 TYR A O 1
ATOM 667 N N . ILE A 1 87 ? -3.245 3.251 5.562 1.00 98.56 87 ILE A N 1
ATOM 668 C CA . ILE A 1 87 ? -2.211 2.531 4.804 1.00 98.56 87 ILE A CA 1
ATOM 669 C C . ILE A 1 87 ? -0.805 2.974 5.218 1.00 98.56 87 ILE A C 1
ATOM 671 O O . ILE A 1 87 ? 0.081 2.133 5.386 1.00 98.56 87 ILE A O 1
ATOM 675 N N . PHE A 1 88 ? -0.571 4.278 5.367 1.00 98.56 88 PHE A N 1
ATOM 676 C CA . PHE A 1 88 ? 0.781 4.818 5.554 1.00 98.56 88 PHE A CA 1
ATOM 677 C C . PHE A 1 88 ? 1.177 5.059 7.017 1.00 98.56 88 PHE A C 1
ATOM 679 O O . PHE A 1 88 ? 2.352 5.330 7.272 1.00 98.56 88 PHE A O 1
ATOM 686 N N . ASN A 1 89 ? 0.252 4.950 7.975 1.00 97.94 89 ASN A N 1
ATOM 687 C CA . ASN A 1 89 ? 0.536 5.181 9.393 1.00 97.94 89 ASN A CA 1
ATOM 688 C C . ASN A 1 89 ? -0.346 4.350 10.346 1.00 97.94 89 ASN A C 1
ATOM 690 O O . ASN A 1 89 ? 0.168 3.476 11.051 1.00 97.94 89 ASN A O 1
ATOM 694 N N . ASP A 1 90 ? -1.657 4.598 10.365 1.00 98.06 90 ASP A N 1
ATOM 695 C CA . ASP A 1 90 ? -2.504 4.295 11.526 1.00 98.06 90 ASP A CA 1
ATOM 696 C C . ASP A 1 90 ? -2.670 2.789 11.757 1.00 98.06 90 ASP A C 1
ATOM 698 O O . ASP A 1 90 ? -2.675 2.322 12.901 1.00 98.06 90 ASP A O 1
ATOM 702 N N . THR A 1 91 ? -2.749 1.991 10.683 1.00 98.50 91 THR A N 1
ATOM 703 C CA . THR A 1 91 ? -2.821 0.528 10.802 1.00 98.50 91 THR A CA 1
ATOM 704 C C . THR A 1 91 ? -1.556 -0.019 11.457 1.00 98.50 91 THR A C 1
ATOM 706 O O . THR A 1 91 ? -1.643 -0.843 12.370 1.00 98.50 91 THR A O 1
ATOM 709 N N . ALA A 1 92 ? -0.376 0.454 11.044 1.00 98.38 92 ALA A N 1
ATOM 710 C CA . ALA A 1 92 ? 0.889 0.040 11.643 1.00 98.38 92 ALA A CA 1
ATOM 711 C C . ALA A 1 92 ? 0.991 0.514 13.100 1.00 98.38 92 ALA A C 1
ATOM 713 O O . ALA A 1 92 ? 1.369 -0.276 13.966 1.00 98.38 92 ALA A O 1
ATOM 714 N N . ALA A 1 93 ? 0.603 1.761 13.389 1.00 98.19 93 ALA A N 1
ATOM 715 C CA . ALA A 1 93 ? 0.630 2.316 14.742 1.00 98.19 93 ALA A CA 1
ATOM 716 C C . ALA A 1 93 ? -0.233 1.494 15.706 1.00 98.19 93 ALA A C 1
ATOM 718 O O . ALA A 1 93 ? 0.239 1.078 16.767 1.00 98.19 93 ALA A O 1
ATOM 719 N N . ARG A 1 94 ? -1.459 1.160 15.291 1.00 97.50 94 ARG A N 1
ATOM 720 C CA . ARG A 1 94 ? -2.394 0.327 16.057 1.00 97.50 94 ARG A CA 1
ATOM 721 C C . ARG A 1 94 ? -1.888 -1.102 16.249 1.00 97.50 94 ARG A C 1
ATOM 723 O O . ARG A 1 94 ? -1.925 -1.617 17.365 1.00 97.50 94 ARG A O 1
ATOM 730 N N . VAL A 1 95 ? -1.434 -1.758 15.179 1.00 98.06 95 VAL A N 1
ATOM 731 C CA . VAL A 1 95 ? -1.005 -3.171 15.210 1.00 98.06 95 VAL A CA 1
ATOM 732 C C . VAL A 1 95 ? 0.272 -3.349 16.027 1.00 98.06 95 VAL A C 1
ATOM 734 O O . VAL A 1 95 ? 0.356 -4.272 16.838 1.00 98.06 95 VAL A O 1
ATOM 737 N N . TYR A 1 96 ? 1.248 -2.461 15.847 1.00 97.81 96 TYR A N 1
ATOM 738 C CA . TYR A 1 96 ? 2.539 -2.535 16.532 1.00 97.81 96 TYR A CA 1
ATOM 739 C C . TYR A 1 96 ? 2.571 -1.790 17.869 1.00 97.81 96 TYR A C 1
ATOM 741 O O . TYR A 1 96 ? 3.599 -1.817 18.539 1.00 97.81 96 TYR A O 1
ATOM 749 N N . ARG A 1 97 ? 1.451 -1.178 18.284 1.00 97.12 97 ARG A N 1
ATOM 750 C CA . ARG A 1 97 ? 1.323 -0.418 19.539 1.00 97.12 97 ARG A CA 1
ATOM 751 C C . ARG A 1 97 ? 2.401 0.662 19.657 1.00 97.12 97 ARG A C 1
ATOM 753 O O . ARG A 1 97 ? 3.053 0.786 20.693 1.00 97.12 97 ARG A O 1
ATOM 760 N N . MET A 1 98 ? 2.612 1.402 18.571 1.00 95.44 98 MET A N 1
ATOM 761 C CA . MET A 1 98 ? 3.560 2.513 18.566 1.00 95.44 98 MET A CA 1
ATOM 762 C C . MET A 1 98 ? 3.037 3.609 19.498 1.00 95.44 98 MET A C 1
ATOM 764 O O . MET A 1 98 ? 1.848 3.930 19.471 1.00 95.44 98 MET A O 1
ATOM 768 N N . ALA A 1 99 ? 3.911 4.133 20.359 1.00 74.69 99 ALA A N 1
ATOM 769 C CA . ALA A 1 99 ? 3.575 5.294 21.171 1.00 74.69 99 ALA A CA 1
ATOM 770 C C . ALA A 1 99 ? 3.377 6.522 20.257 1.00 74.69 99 ALA A C 1
ATOM 772 O O . ALA A 1 99 ? 4.033 6.577 19.212 1.00 74.69 99 ALA A O 1
ATOM 773 N N . PRO A 1 100 ? 2.487 7.463 20.623 1.00 63.81 100 PRO A N 1
ATOM 774 C CA . PRO A 1 100 ? 2.361 8.743 19.930 1.00 63.81 100 PRO A CA 1
ATOM 775 C C . PRO A 1 100 ? 3.677 9.524 19.896 1.00 63.81 100 PRO A C 1
ATOM 777 O O . PRO A 1 100 ? 4.435 9.441 20.893 1.00 63.81 100 PRO A O 1
#

Nearest PDB structures (foldseek):
  4do7-assembly2_B  TM=9.235E-01  e=1.674E-05  Burkholderia multivorans ATCC 17616
  4dnm-assembly1_A  TM=9.251E-01  e=2.459E-05  Burkholderia multivorans ATCC 17616
  2ffi-assembly2_B  TM=7.862E-01  e=2.503E-02  Pseudomonas putida KT2440
  4i6k-assembly1_A  TM=7.862E-01  e=1.045E-01  Acinetobacter baumannii AB0057
  1itq-assembly1_B  TM=7.313E-01  e=1.174E+00  Homo sapiens

Foldseek 3Di:
DVLVVLLVQLVDLLAAEELECQCVVVLEQDLVSSLVVLVSRCVRNNLLRAEYDYPPPSCVSHDDSVSNVVSNCVSCVVPDPVSVCSHYPDSCCVVVVPDD

Mean predicted aligned error: 2.33 Å

Solvent-accessible surface area (backbone atoms only — not comparable to full-atom values): 5666 Å² total; per-residue (Å²): 112,68,70,63,53,51,47,65,47,35,75,35,88,90,53,70,47,71,55,48,56,79,32,66,89,69,69,33,76,50,51,69,63,48,25,53,52,51,51,52,47,34,74,56,48,36,46,72,31,26,22,67,43,76,49,70,76,65,46,57,81,49,42,53,72,66,61,52,50,49,34,54,53,56,45,45,60,88,49,53,73,70,50,38,39,16,29,76,43,52,28,50,35,64,74,68,65,55,78,134

Radius of gyration: 13.31 Å; Cα contacts (8 Å, |Δi|>4): 124; chains: 1; bounding box: 30×32×34 Å

Sequence (100 aa):
VWRAGMQQLADRPNVVCKLSGLGTFLHRNDPEHIADMVAQAVALFGVERCLFGSNYPIEKLWTSYGDLFAAFKSAAGSLSETDQSYIFNDTAARVYRMAP

pLDDT: mean 97.03, std 4.36, range [63.81, 98.81]

Secondary structure (DSSP, 8-state):
-HHHHHHHHHTSTT--EEE--TTTTTTS--HHHHHHHHHHHHHHH-GGGEEE---TTGGGGT--HHHHHHHHHHHTTTS-HHHHHIIIIIHHHHHHT---